Protein AF-A0A9D8B905-F1 (afdb_monomer_lite)

Foldseek 3Di:
DALQVVLVVQCVVVVFDKDKDFDPPVPDDDRRIDIDGDPVCVVVSVVSCVVVVHDDPDDDDD

pLDDT: mean 80.97, std 11.31, range [52.03, 91.19]

Secondary structure (DSSP, 8-state):
--HHHHHHHHHHHTT---EEEEPPTTS--SS-EEEE--GGGHHHHHHHHHHTT---S-----

Radius of gyration: 11.05 Å; chains: 1; bounding box: 28×20×28 Å

Sequence (62 aa):
MSAALRAEKLLKAEGIAVKLVPVPRHLSSDCGICIRFETTDRPKVEAVLSSANMEIQGIHSL

Structure (mmCIF, N/CA/C/O backbone):
data_AF-A0A9D8B905-F1
#
_entry.id   AF-A0A9D8B905-F1
#
loop_
_atom_site.group_PDB
_atom_site.id
_atom_site.type_symbol
_atom_site.label_atom_id
_atom_site.label_alt_id
_atom_site.label_comp_id
_atom_site.label_asym_id
_atom_site.label_entity_id
_atom_site.label_seq_id
_atom_site.pdbx_PDB_ins_code
_atom_site.Cartn_x
_atom_site.Cartn_y
_atom_site.Cartn_z
_atom_site.occupancy
_atom_site.B_iso_or_equiv
_atom_site.auth_seq_id
_atom_site.auth_comp_id
_atom_site.auth_asym_id
_atom_site.auth_atom_id
_atom_site.pdbx_PDB_model_num
ATOM 1 N N . MET A 1 1 ? 19.302 6.511 2.750 1.00 52.31 1 MET A N 1
ATOM 2 C CA . MET A 1 1 ? 18.473 5.663 3.644 1.00 52.31 1 MET A CA 1
ATOM 3 C C . MET A 1 1 ? 17.098 5.492 3.003 1.00 52.31 1 MET A C 1
ATOM 5 O O . MET A 1 1 ? 16.368 6.470 2.876 1.00 52.31 1 MET A O 1
ATOM 9 N N . SER A 1 2 ? 16.799 4.290 2.515 1.00 69.12 2 SER A N 1
ATOM 10 C CA . SER A 1 2 ? 15.774 3.987 1.505 1.00 69.12 2 SER A CA 1
ATOM 11 C C . SER A 1 2 ? 14.363 4.457 1.899 1.00 69.12 2 SER A C 1
ATOM 13 O O . SER A 1 2 ? 13.798 3.980 2.883 1.00 69.12 2 SER A O 1
ATOM 15 N N . ALA A 1 3 ? 13.781 5.392 1.138 1.00 78.88 3 ALA A N 1
ATOM 16 C CA . ALA A 1 3 ? 12.458 5.968 1.411 1.00 78.88 3 ALA A CA 1
ATOM 17 C C . ALA A 1 3 ? 11.338 4.909 1.438 1.00 78.88 3 ALA A C 1
ATOM 19 O O . ALA A 1 3 ? 10.461 4.961 2.296 1.00 78.88 3 ALA A O 1
ATOM 20 N N . ALA A 1 4 ? 11.420 3.882 0.588 1.00 80.88 4 ALA A N 1
ATOM 21 C CA . ALA A 1 4 ? 10.425 2.811 0.533 1.00 80.88 4 ALA A CA 1
ATOM 22 C C . ALA A 1 4 ? 10.335 1.975 1.827 1.00 80.88 4 ALA A C 1
ATOM 24 O O . ALA A 1 4 ? 9.246 1.566 2.207 1.00 80.88 4 ALA A O 1
ATOM 25 N N . LEU A 1 5 ? 11.426 1.777 2.576 1.00 84.50 5 LEU A N 1
ATOM 26 C CA . LEU A 1 5 ? 11.341 1.083 3.873 1.00 84.50 5 LEU A CA 1
ATOM 27 C C . LEU A 1 5 ? 10.587 1.912 4.923 1.00 84.50 5 LEU A C 1
ATOM 29 O O . LEU A 1 5 ? 9.867 1.360 5.754 1.00 84.50 5 LEU A O 1
ATOM 33 N N . ARG A 1 6 ? 10.752 3.241 4.894 1.00 87.00 6 ARG A N 1
ATOM 34 C CA . ARG A 1 6 ? 10.018 4.153 5.784 1.00 87.00 6 ARG A CA 1
ATOM 35 C C . ARG A 1 6 ? 8.534 4.185 5.438 1.00 87.00 6 ARG A C 1
ATOM 37 O O . ARG A 1 6 ? 7.714 4.009 6.333 1.00 87.00 6 ARG A O 1
ATOM 44 N N . ALA A 1 7 ? 8.209 4.333 4.156 1.00 87.19 7 ALA A N 1
ATOM 45 C CA . ALA A 1 7 ? 6.826 4.304 3.697 1.00 87.19 7 ALA A CA 1
ATOM 46 C C . ALA A 1 7 ? 6.164 2.952 4.007 1.00 87.19 7 ALA A C 1
ATOM 48 O O . ALA A 1 7 ? 5.042 2.941 4.492 1.00 87.19 7 ALA A O 1
ATOM 49 N N . GLU A 1 8 ? 6.861 1.819 3.850 1.00 88.88 8 GLU A N 1
ATOM 50 C CA . GLU A 1 8 ? 6.301 0.511 4.213 1.00 88.88 8 GLU A CA 1
ATOM 51 C C . GLU A 1 8 ? 5.891 0.456 5.690 1.00 88.88 8 GLU A C 1
ATOM 53 O O . GLU A 1 8 ? 4.783 0.029 6.005 1.00 88.88 8 GLU A O 1
ATOM 58 N N . LYS A 1 9 ? 6.763 0.909 6.600 1.00 89.44 9 LYS A N 1
ATOM 59 C CA . LYS A 1 9 ? 6.456 0.918 8.035 1.00 89.44 9 LYS A CA 1
ATOM 60 C C . LYS A 1 9 ? 5.256 1.800 8.366 1.00 89.44 9 LYS A C 1
ATOM 62 O O . LYS A 1 9 ? 4.414 1.373 9.148 1.00 89.44 9 LYS A O 1
ATOM 67 N N . LEU A 1 10 ? 5.178 2.993 7.778 1.00 89.62 10 LEU A N 1
ATOM 68 C CA . LEU A 1 10 ? 4.060 3.916 7.991 1.00 89.62 10 LEU A CA 1
ATOM 69 C C . LEU A 1 10 ? 2.744 3.312 7.498 1.00 89.62 10 LEU A C 1
ATOM 71 O O . LEU A 1 10 ? 1.767 3.269 8.232 1.00 89.62 10 LEU A O 1
ATOM 75 N N . LEU A 1 11 ? 2.743 2.764 6.286 1.00 89.94 11 LEU A N 1
ATOM 76 C CA . LEU A 1 11 ? 1.549 2.169 5.694 1.00 89.94 11 LEU A CA 1
ATOM 77 C C . LEU A 1 11 ? 1.101 0.914 6.463 1.00 89.94 11 LEU A C 1
ATOM 79 O O . LEU A 1 11 ? -0.090 0.737 6.705 1.00 89.94 11 LEU A O 1
ATOM 83 N N . LYS A 1 12 ? 2.042 0.082 6.933 1.00 90.62 12 LYS A N 1
ATOM 84 C CA . LYS A 1 12 ? 1.731 -1.056 7.815 1.00 90.62 12 LYS A CA 1
ATOM 85 C C . LYS A 1 12 ? 1.174 -0.622 9.169 1.00 90.62 12 LYS A C 1
ATOM 87 O O . LYS A 1 12 ? 0.303 -1.312 9.689 1.00 90.62 12 LYS A O 1
ATOM 92 N N . ALA A 1 13 ? 1.660 0.483 9.738 1.00 90.50 13 ALA A N 1
ATOM 93 C CA . ALA A 1 13 ? 1.142 1.019 10.998 1.00 90.50 13 ALA A CA 1
ATOM 94 C C . ALA A 1 13 ? -0.332 1.443 10.875 1.00 90.50 13 ALA A C 1
ATOM 96 O O . ALA A 1 13 ? -1.104 1.25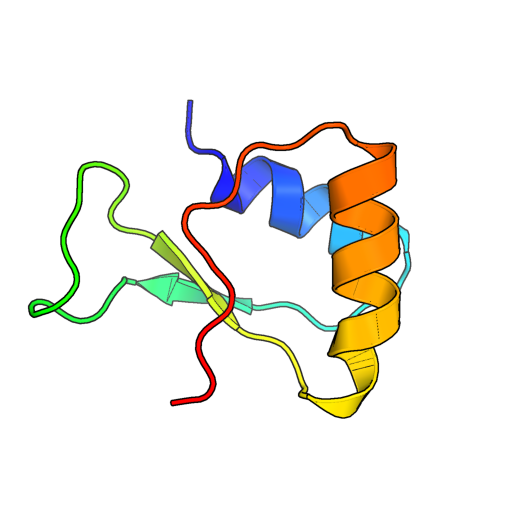1 11.807 1.00 90.50 13 ALA A O 1
ATOM 97 N N . GLU A 1 14 ? -0.731 1.903 9.690 1.00 89.19 14 GLU A N 1
ATOM 98 C CA . GLU A 1 14 ? -2.106 2.289 9.348 1.00 89.19 14 GLU A CA 1
ATOM 99 C C . GLU A 1 14 ? -2.984 1.094 8.920 1.00 89.19 14 GLU A C 1
ATOM 101 O O . GLU A 1 14 ? -4.131 1.262 8.502 1.00 89.19 14 GLU A O 1
ATOM 106 N N . GLY A 1 15 ? -2.457 -0.135 8.995 1.00 89.62 15 GLY A N 1
ATOM 107 C CA . GLY A 1 15 ? -3.168 -1.354 8.607 1.00 89.62 15 GLY A CA 1
ATOM 108 C C . GLY A 1 15 ? -3.314 -1.548 7.094 1.00 89.62 15 GLY A C 1
ATOM 109 O O . GLY A 1 15 ? -4.137 -2.353 6.660 1.00 89.62 15 GLY A O 1
ATOM 110 N N . ILE A 1 16 ? -2.533 -0.832 6.280 1.00 90.25 16 ILE A N 1
ATOM 111 C CA . ILE A 1 16 ? -2.560 -0.942 4.819 1.00 90.25 16 ILE A CA 1
ATOM 112 C C . ILE A 1 16 ? -1.663 -2.104 4.381 1.00 90.25 16 ILE A C 1
ATOM 114 O O . ILE A 1 16 ? -0.493 -2.206 4.767 1.00 90.25 16 ILE A O 1
ATOM 118 N N . ALA A 1 17 ? -2.200 -2.984 3.536 1.00 88.75 17 ALA A N 1
ATOM 119 C CA . ALA A 1 17 ? -1.464 -4.126 3.013 1.00 88.75 17 ALA A CA 1
ATOM 120 C C . ALA A 1 17 ? -0.466 -3.682 1.930 1.00 88.75 17 ALA A C 1
ATOM 122 O O . ALA A 1 17 ? -0.811 -3.499 0.764 1.00 88.75 17 ALA A O 1
ATOM 123 N N . VAL A 1 18 ? 0.799 -3.537 2.323 1.00 90.69 18 VAL A N 1
ATOM 124 C CA . VAL A 1 18 ? 1.904 -3.147 1.439 1.00 90.69 18 VAL A CA 1
ATOM 125 C C . VAL A 1 18 ? 2.967 -4.235 1.339 1.00 90.69 18 VAL A C 1
ATOM 127 O O . VAL A 1 18 ? 3.292 -4.906 2.323 1.00 90.69 18 VAL A O 1
ATOM 130 N N . LYS A 1 19 ? 3.556 -4.389 0.150 1.00 87.94 19 LYS A N 1
ATOM 131 C CA . LYS A 1 19 ? 4.699 -5.278 -0.097 1.00 87.94 19 LYS A CA 1
ATOM 132 C C . LYS A 1 19 ? 5.843 -4.523 -0.756 1.00 87.94 19 LYS A C 1
ATOM 134 O O . LYS A 1 19 ? 5.652 -3.910 -1.804 1.00 87.94 19 LYS A O 1
ATOM 139 N N . LEU A 1 20 ? 7.039 -4.623 -0.181 1.00 86.50 20 LEU A N 1
ATOM 140 C CA . LEU A 1 20 ? 8.261 -4.210 -0.859 1.00 86.50 20 LEU A CA 1
ATOM 141 C C . LEU A 1 20 ? 8.531 -5.150 -2.038 1.00 86.50 20 LEU A C 1
ATOM 143 O O . LEU A 1 20 ? 8.577 -6.370 -1.872 1.00 86.50 20 LEU A O 1
ATOM 147 N N . VAL A 1 21 ? 8.733 -4.583 -3.219 1.00 84.00 21 VAL A N 1
ATOM 148 C CA . VAL A 1 21 ? 9.128 -5.316 -4.422 1.00 84.00 21 VAL A CA 1
ATOM 149 C C . VAL A 1 21 ? 10.341 -4.634 -5.054 1.00 84.00 21 VAL A C 1
ATOM 151 O O . VAL A 1 21 ? 10.448 -3.405 -4.996 1.00 84.00 21 VAL A O 1
ATOM 154 N N . PRO A 1 22 ? 11.281 -5.393 -5.639 1.00 78.06 22 PRO A N 1
ATOM 155 C CA . PRO A 1 22 ? 12.372 -4.792 -6.392 1.00 78.06 22 PRO A CA 1
ATOM 156 C C . PRO A 1 22 ? 11.797 -4.020 -7.583 1.00 78.06 22 PRO A C 1
ATOM 158 O O . PRO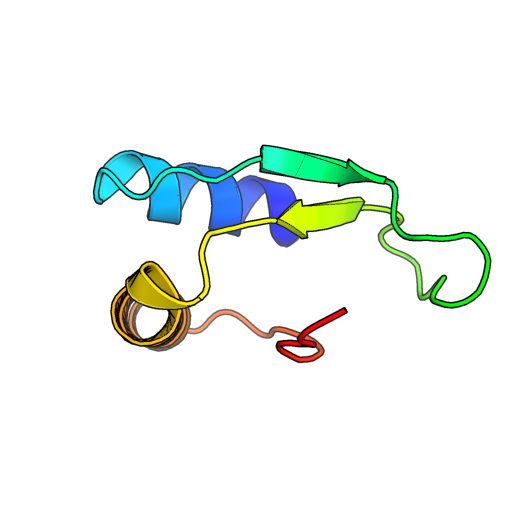 A 1 22 ? 10.876 -4.496 -8.253 1.00 78.06 22 PRO A O 1
ATOM 161 N N . VAL A 1 23 ? 12.326 -2.822 -7.834 1.00 71.50 23 VAL A N 1
ATOM 162 C CA . VAL A 1 23 ? 11.914 -2.022 -8.991 1.00 71.50 23 VAL A CA 1
ATOM 163 C C . VAL A 1 23 ? 12.234 -2.797 -10.279 1.00 71.50 23 VAL A C 1
ATOM 165 O O . VAL A 1 23 ? 13.305 -3.409 -10.375 1.00 71.50 23 VAL A O 1
ATOM 168 N N . PRO A 1 24 ? 11.339 -2.814 -11.283 1.00 66.06 24 PRO A N 1
ATOM 169 C CA . PRO A 1 24 ? 11.659 -3.390 -12.581 1.00 66.06 24 PRO A CA 1
ATOM 170 C C . PRO A 1 24 ? 12.921 -2.736 -13.153 1.00 66.06 24 PRO A C 1
ATOM 172 O O . PRO A 1 24 ? 13.082 -1.521 -13.061 1.00 66.06 24 PRO A O 1
ATOM 175 N N . ARG A 1 25 ? 13.789 -3.523 -13.805 1.00 62.44 25 ARG A N 1
ATOM 176 C CA . ARG A 1 25 ? 15.066 -3.062 -14.399 1.00 62.44 25 ARG A CA 1
ATOM 177 C C . ARG A 1 25 ? 14.945 -1.830 -15.312 1.00 62.44 25 ARG A C 1
ATOM 179 O O . ARG A 1 25 ? 15.943 -1.155 -15.528 1.00 62.44 25 ARG A O 1
ATOM 186 N N . HIS A 1 26 ? 13.749 -1.545 -15.826 1.00 62.09 26 HIS A N 1
ATOM 187 C CA . HIS A 1 26 ? 13.440 -0.407 -16.694 1.00 62.09 26 HIS A CA 1
ATOM 188 C C . HIS A 1 26 ? 13.141 0.916 -15.954 1.00 62.09 26 HIS A C 1
ATOM 190 O O . HIS A 1 26 ? 13.094 1.958 -16.594 1.00 62.09 26 HIS A O 1
ATOM 196 N N . LEU A 1 27 ? 12.928 0.889 -14.632 1.00 62.41 27 LEU A N 1
ATOM 197 C CA . LEU A 1 27 ? 12.517 2.029 -13.789 1.00 62.41 27 LEU A CA 1
ATOM 198 C C . LEU A 1 27 ? 13.600 2.411 -12.754 1.00 62.41 27 LEU A C 1
ATOM 200 O O . LEU A 1 27 ? 13.320 3.044 -11.738 1.00 62.41 27 LEU A O 1
ATOM 204 N N . SER A 1 28 ? 14.845 1.984 -12.979 1.00 52.78 28 SER A N 1
ATOM 205 C CA . SER A 1 28 ? 15.947 2.125 -12.022 1.00 52.78 28 SER A CA 1
ATOM 206 C C . SER A 1 28 ? 16.424 3.576 -11.873 1.00 52.78 28 SER A C 1
ATOM 208 O O . SER A 1 28 ? 17.303 4.021 -12.605 1.00 52.78 28 SER A O 1
ATOM 210 N N . SER A 1 29 ? 15.916 4.275 -10.858 1.00 52.03 29 SER A N 1
ATOM 211 C CA . SER A 1 29 ? 16.536 5.480 -10.291 1.00 52.03 29 SER A CA 1
ATOM 212 C C . SER A 1 29 ? 16.956 5.195 -8.850 1.00 52.03 29 SER A C 1
ATOM 214 O O . SER A 1 29 ? 16.111 5.122 -7.965 1.00 52.03 29 SER A O 1
ATOM 216 N N . ASP A 1 30 ? 18.260 4.974 -8.662 1.00 55.59 30 ASP A N 1
ATOM 217 C CA . ASP A 1 30 ? 19.090 4.946 -7.437 1.00 55.59 30 ASP A CA 1
ATOM 218 C C . ASP A 1 30 ? 18.656 4.102 -6.206 1.00 55.59 30 ASP A C 1
ATOM 220 O O . ASP A 1 30 ? 19.501 3.538 -5.520 1.00 55.59 30 ASP A O 1
ATOM 224 N N . CYS A 1 31 ? 17.364 3.924 -5.914 1.00 58.06 31 CYS A N 1
ATOM 225 C CA . CYS A 1 31 ? 16.879 3.269 -4.692 1.00 58.06 31 CYS A CA 1
ATOM 226 C C . CYS A 1 31 ? 16.445 1.801 -4.849 1.00 58.06 31 CYS A C 1
ATOM 228 O O . CYS A 1 31 ? 16.252 1.143 -3.833 1.00 58.06 31 CYS A O 1
ATOM 230 N N . GLY A 1 32 ? 16.287 1.259 -6.062 1.00 71.06 32 GLY A N 1
ATOM 231 C CA . GLY A 1 32 ? 16.113 -0.186 -6.319 1.00 71.06 32 GLY A CA 1
ATOM 232 C C . GLY A 1 32 ? 14.837 -0.873 -5.786 1.00 71.06 32 GLY A C 1
ATOM 233 O O . GLY A 1 32 ? 14.601 -2.038 -6.111 1.00 71.06 32 GLY A O 1
ATOM 234 N N . ILE A 1 33 ? 14.007 -0.195 -4.987 1.00 76.31 33 ILE A N 1
ATOM 235 C CA . ILE A 1 33 ? 12.834 -0.776 -4.316 1.00 76.31 33 ILE A CA 1
ATOM 236 C C . ILE A 1 33 ? 11.591 0.107 -4.448 1.00 76.31 33 ILE A C 1
ATOM 238 O O . ILE A 1 33 ? 11.653 1.326 -4.286 1.00 76.31 33 ILE A O 1
ATOM 242 N N . CYS A 1 34 ? 10.450 -0.536 -4.681 1.00 84.69 34 CYS A N 1
ATOM 243 C CA . CYS A 1 34 ? 9.128 0.079 -4.744 1.00 84.69 34 CYS A CA 1
ATOM 244 C C . CYS A 1 34 ? 8.176 -0.601 -3.757 1.00 84.69 34 CYS A C 1
ATOM 246 O O . CYS A 1 34 ? 8.416 -1.721 -3.302 1.00 84.69 34 CYS A O 1
ATOM 248 N N . ILE A 1 35 ? 7.073 0.074 -3.442 1.00 87.38 35 ILE A N 1
ATOM 249 C CA . ILE A 1 35 ? 5.997 -0.492 -2.631 1.00 87.38 35 ILE A CA 1
ATOM 250 C C . ILE A 1 35 ? 4.825 -0.803 -3.546 1.00 87.38 35 ILE A C 1
ATOM 252 O O . ILE A 1 35 ? 4.352 0.069 -4.271 1.00 87.38 35 ILE A O 1
ATOM 256 N N . ARG A 1 36 ? 4.345 -2.041 -3.480 1.00 87.81 36 ARG A N 1
ATOM 257 C CA . ARG A 1 36 ? 3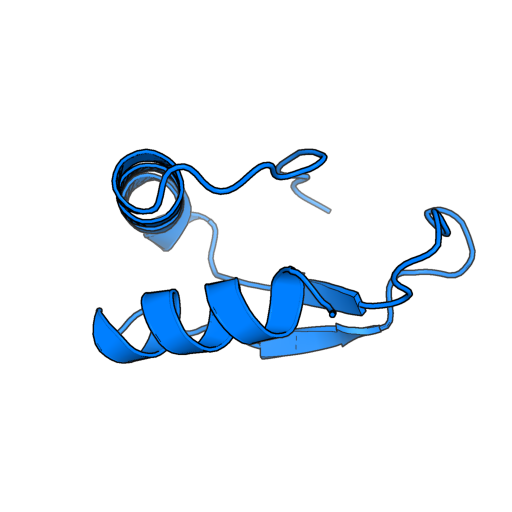.108 -2.468 -4.121 1.00 87.81 36 ARG A CA 1
ATOM 258 C C . ARG A 1 36 ? 1.985 -2.505 -3.091 1.00 87.81 36 ARG A C 1
ATOM 260 O O . ARG A 1 36 ? 2.165 -3.055 -2.004 1.00 87.81 36 ARG A O 1
ATOM 267 N N . PHE A 1 37 ? 0.846 -1.939 -3.459 1.00 89.75 37 PHE A N 1
ATOM 268 C CA . PHE A 1 37 ? -0.385 -1.891 -2.676 1.00 89.75 37 PHE A CA 1
ATOM 269 C C . PHE A 1 37 ? -1.590 -1.981 -3.615 1.00 89.75 37 PHE A C 1
ATOM 271 O O . PHE A 1 37 ? -1.446 -1.812 -4.827 1.00 89.75 37 PHE A O 1
ATOM 278 N N . GLU A 1 38 ? -2.762 -2.262 -3.057 1.00 89.06 38 GLU A N 1
ATOM 279 C CA . GLU A 1 38 ? -4.011 -2.316 -3.815 1.00 89.06 38 GLU A CA 1
ATOM 280 C C . GLU A 1 38 ? -4.483 -0.911 -4.199 1.00 89.06 38 GLU A C 1
ATOM 282 O O . GLU A 1 38 ? -4.437 0.016 -3.393 1.00 89.06 38 GLU A O 1
ATOM 287 N N . THR A 1 39 ? -5.017 -0.740 -5.410 1.00 86.19 39 THR A N 1
ATOM 288 C CA . THR A 1 39 ? -5.541 0.560 -5.867 1.00 86.19 39 THR A CA 1
ATOM 289 C C . THR A 1 39 ? -6.628 1.111 -4.937 1.00 86.19 39 THR A C 1
ATOM 291 O O . THR A 1 39 ? -6.736 2.324 -4.777 1.00 86.19 39 THR A O 1
ATOM 294 N N . THR A 1 40 ? -7.383 0.240 -4.263 1.00 89.19 40 THR A N 1
ATOM 295 C CA . THR A 1 40 ? -8.392 0.606 -3.255 1.00 89.19 40 THR A CA 1
ATOM 296 C C . THR A 1 40 ? -7.797 1.345 -2.052 1.00 89.19 40 THR A C 1
ATOM 298 O O . THR A 1 40 ? -8.460 2.195 -1.462 1.00 89.19 40 THR A O 1
ATOM 301 N N . ASP A 1 41 ? -6.537 1.073 -1.708 1.00 89.94 41 ASP A N 1
ATOM 302 C CA . ASP A 1 41 ? -5.829 1.733 -0.610 1.00 89.94 41 ASP A CA 1
ATOM 303 C C . ASP A 1 41 ? -5.097 3.006 -1.047 1.00 89.94 41 ASP A C 1
ATOM 305 O O . ASP A 1 41 ? -4.594 3.736 -0.194 1.00 89.94 41 ASP A O 1
ATOM 309 N N . ARG A 1 42 ? -5.077 3.329 -2.349 1.00 88.94 42 ARG A N 1
ATOM 310 C CA . ARG A 1 42 ? -4.471 4.559 -2.882 1.00 88.94 42 ARG A CA 1
ATOM 311 C C . ARG A 1 42 ? -4.816 5.825 -2.080 1.00 88.94 42 ARG A C 1
ATOM 313 O O . ARG A 1 42 ? -3.871 6.500 -1.677 1.00 88.94 42 ARG A O 1
ATOM 320 N N . PRO A 1 43 ? -6.093 6.155 -1.799 1.00 90.56 43 PRO A N 1
ATOM 321 C CA . PRO A 1 43 ? -6.418 7.369 -1.047 1.00 90.56 43 PRO A CA 1
ATOM 322 C C . PRO A 1 43 ? -5.818 7.375 0.365 1.00 90.56 43 PRO A C 1
ATOM 324 O O . PRO A 1 43 ? -5.394 8.423 0.846 1.00 90.56 43 PRO A O 1
ATOM 327 N N . LYS A 1 44 ? -5.727 6.211 1.022 1.00 90.81 44 LYS A N 1
ATOM 328 C CA . LYS A 1 44 ? -5.077 6.098 2.334 1.00 90.81 44 LYS A CA 1
ATOM 329 C C . LYS A 1 44 ? -3.567 6.264 2.213 1.00 90.81 44 LYS A C 1
ATOM 331 O O . LYS A 1 44 ? -2.971 6.998 2.989 1.00 90.81 44 LYS A O 1
ATOM 336 N N . VAL A 1 45 ? -2.955 5.615 1.225 1.00 90.25 45 VAL A N 1
ATOM 337 C CA . VAL A 1 45 ? -1.515 5.710 0.965 1.00 90.25 45 VAL A CA 1
ATOM 338 C C . VAL A 1 45 ? -1.114 7.160 0.704 1.00 90.25 45 VAL A C 1
ATOM 340 O O . VAL A 1 45 ? -0.170 7.644 1.322 1.00 90.25 45 VAL A O 1
ATOM 343 N N . GLU A 1 46 ? -1.852 7.874 -0.149 1.00 89.12 46 GLU A N 1
ATOM 344 C CA . GLU A 1 46 ? -1.617 9.296 -0.417 1.00 89.12 46 GLU A CA 1
ATOM 345 C C . GLU A 1 46 ? -1.726 10.133 0.864 1.00 89.12 46 GLU A C 1
ATOM 347 O O . GLU A 1 46 ? -0.807 10.890 1.165 1.00 89.12 46 GLU A O 1
ATOM 352 N N . ALA A 1 47 ? -2.774 9.937 1.672 1.00 91.19 47 ALA A N 1
ATOM 353 C CA . ALA A 1 47 ? -2.945 10.662 2.931 1.00 91.19 47 ALA A CA 1
AT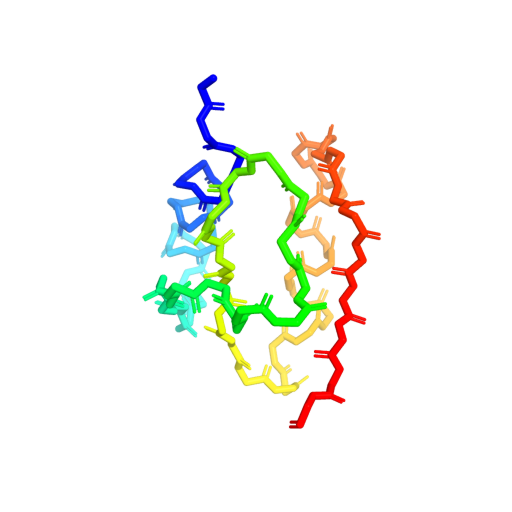OM 354 C C . ALA A 1 47 ? -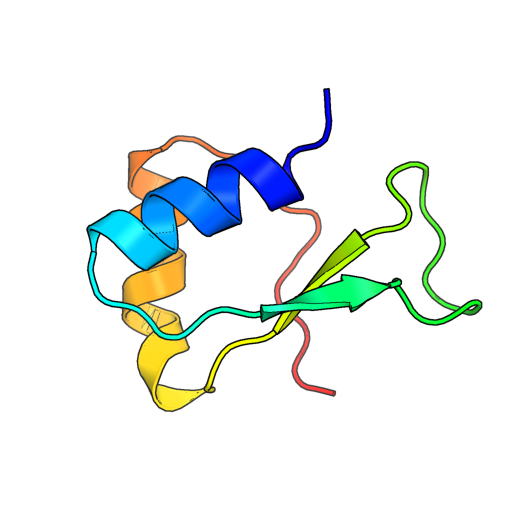1.776 10.444 3.909 1.00 91.19 47 ALA A C 1
ATOM 356 O O . ALA A 1 47 ? -1.259 11.402 4.486 1.00 91.19 47 ALA A O 1
ATOM 357 N N . VAL A 1 48 ? -1.320 9.199 4.061 1.00 90.31 48 VAL A N 1
ATOM 358 C CA . VAL A 1 48 ? -0.209 8.843 4.957 1.00 90.31 48 VAL A CA 1
ATOM 359 C C . VAL A 1 48 ? 1.107 9.441 4.469 1.00 90.31 48 VAL A C 1
ATOM 361 O O . VAL A 1 48 ? 1.858 10.012 5.258 1.00 90.31 48 VAL A O 1
ATOM 364 N N . LEU A 1 49 ? 1.389 9.352 3.167 1.00 87.56 49 LEU A N 1
ATOM 365 C CA . LEU A 1 49 ? 2.612 9.898 2.576 1.00 87.56 49 LEU A CA 1
ATOM 366 C C . LEU A 1 49 ? 2.650 11.428 2.653 1.00 87.56 49 LEU A C 1
ATOM 368 O O . LEU A 1 49 ? 3.693 11.990 2.995 1.00 87.56 49 LEU A O 1
ATOM 372 N N . SER A 1 50 ? 1.517 12.092 2.402 1.00 88.88 50 SER A N 1
ATOM 373 C CA . SER A 1 50 ? 1.374 13.540 2.571 1.00 88.88 50 SER A CA 1
ATOM 374 C C . SER A 1 50 ? 1.539 13.957 4.030 1.00 88.88 50 SER A C 1
ATOM 376 O O . SER A 1 50 ? 2.296 14.881 4.308 1.00 88.88 50 SER A O 1
ATOM 378 N N . SER A 1 51 ? 0.907 13.250 4.974 1.00 89.69 51 SER A N 1
ATOM 379 C CA . SER A 1 51 ? 1.049 13.538 6.409 1.00 89.69 51 SER A CA 1
ATOM 380 C C . SER A 1 51 ? 2.475 13.313 6.916 1.00 89.69 51 SER A C 1
ATOM 382 O O . SER A 1 51 ? 2.903 13.976 7.858 1.00 89.69 51 SER A O 1
ATOM 384 N N . ALA A 1 52 ? 3.210 12.379 6.314 1.00 86.75 52 ALA A N 1
ATOM 385 C CA . ALA A 1 52 ? 4.603 12.099 6.639 1.00 86.75 52 ALA A CA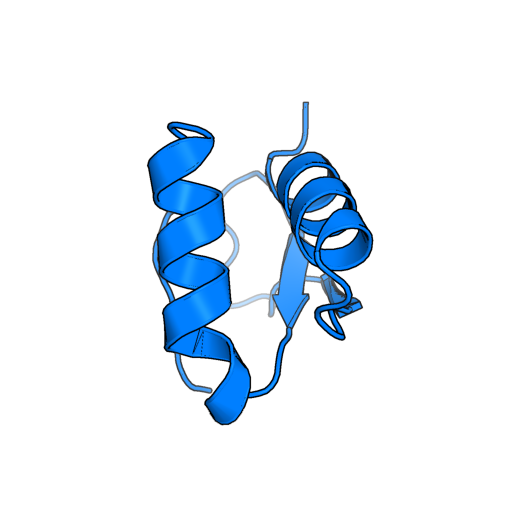 1
ATOM 386 C C . ALA A 1 52 ? 5.599 12.998 5.882 1.00 86.75 52 ALA A C 1
ATOM 388 O O . ALA A 1 52 ? 6.809 12.822 6.041 1.00 86.75 52 ALA A O 1
ATOM 389 N N . ASN A 1 53 ? 5.109 13.936 5.060 1.00 85.94 53 ASN A N 1
ATOM 390 C CA . ASN A 1 53 ? 5.910 14.848 4.243 1.00 85.94 53 ASN A CA 1
ATOM 391 C C . ASN A 1 53 ? 6.974 14.112 3.398 1.00 85.94 53 ASN A C 1
ATOM 393 O O . ASN A 1 53 ? 8.095 14.591 3.220 1.00 85.94 53 ASN A O 1
ATOM 397 N N . MET A 1 54 ? 6.635 12.907 2.925 1.00 83.31 54 MET A N 1
ATOM 398 C CA . MET A 1 54 ? 7.559 12.035 2.205 1.00 83.31 54 MET A CA 1
ATOM 399 C C . MET A 1 54 ? 7.613 12.381 0.721 1.00 83.31 54 MET A C 1
ATOM 401 O O . MET A 1 54 ? 6.605 12.332 0.020 1.00 83.31 54 MET A O 1
ATOM 405 N N . GLU A 1 55 ? 8.820 12.631 0.221 1.00 74.25 55 GLU A N 1
ATOM 406 C CA . GLU A 1 55 ? 9.068 12.777 -1.210 1.00 74.25 55 GLU A CA 1
ATOM 407 C C . GLU A 1 55 ? 8.996 11.405 -1.894 1.00 74.25 55 GLU A C 1
ATOM 409 O O . GLU A 1 55 ? 9.874 10.551 -1.731 1.00 74.25 55 GLU A O 1
ATOM 414 N N . ILE A 1 56 ? 7.925 11.183 -2.655 1.00 79.75 56 ILE A N 1
ATOM 415 C CA . ILE A 1 56 ? 7.788 10.037 -3.554 1.00 79.75 56 ILE A CA 1
ATOM 416 C C . ILE A 1 56 ? 8.044 10.472 -4.996 1.00 79.75 56 ILE A C 1
ATOM 418 O O . ILE A 1 56 ? 7.681 11.572 -5.397 1.00 79.75 56 ILE A O 1
ATOM 422 N N . GLN A 1 57 ? 8.651 9.591 -5.792 1.00 76.00 57 GLN A N 1
ATOM 423 C CA . GLN A 1 57 ? 8.863 9.838 -7.226 1.00 76.00 57 GLN A CA 1
ATOM 424 C C . GLN A 1 57 ? 7.545 9.827 -8.017 1.00 76.00 57 GLN A C 1
ATOM 426 O O . GLN A 1 57 ? 7.430 10.486 -9.044 1.00 76.00 57 GLN A O 1
ATOM 431 N N . GLY A 1 58 ? 6.547 9.090 -7.529 1.00 77.81 58 GLY A N 1
ATOM 432 C CA . GLY A 1 58 ? 5.233 8.983 -8.148 1.00 77.81 58 GLY A CA 1
ATOM 433 C C . GLY A 1 58 ? 4.525 7.693 -7.750 1.00 77.81 58 GLY A C 1
ATOM 434 O O . GLY A 1 58 ? 5.135 6.772 -7.202 1.00 77.81 58 GLY A O 1
ATOM 435 N N . ILE A 1 59 ? 3.223 7.633 -8.026 1.00 82.56 59 ILE A N 1
ATOM 436 C CA . ILE A 1 59 ? 2.412 6.419 -7.920 1.00 82.56 59 ILE A CA 1
ATOM 437 C C . ILE A 1 59 ? 2.076 5.992 -9.345 1.00 82.56 59 ILE A C 1
ATOM 439 O O . ILE A 1 59 ? 1.436 6.741 -10.081 1.00 82.56 59 ILE A O 1
ATOM 443 N N . HIS A 1 60 ? 2.505 4.793 -9.729 1.00 79.94 60 HIS A N 1
ATOM 444 C CA . HIS A 1 60 ? 2.243 4.232 -11.049 1.00 79.94 60 HIS A CA 1
ATOM 445 C C . HIS A 1 60 ? 1.362 2.993 -10.909 1.00 79.94 60 HIS A C 1
ATOM 447 O O . HIS A 1 60 ? 1.718 2.054 -10.195 1.00 79.94 60 HIS A O 1
ATOM 453 N N . SER A 1 61 ? 0.225 2.985 -11.598 1.00 72.81 61 SER A N 1
ATOM 454 C CA . SER A 1 61 ? -0.567 1.780 -11.840 1.00 72.81 61 SER A CA 1
ATOM 455 C C . SER A 1 61 ? 0.097 1.005 -12.981 1.00 72.81 61 SER A C 1
ATOM 457 O O . SER A 1 61 ? 0.051 1.450 -14.127 1.00 72.81 61 SER A O 1
ATOM 459 N N . LEU A 1 62 ? 0.763 -0.103 -12.648 1.00 65.69 62 LEU A N 1
ATOM 460 C CA . LEU A 1 62 ? 1.298 -1.080 -13.605 1.00 65.69 62 LEU A CA 1
ATOM 461 C C . LEU A 1 62 ? 0.305 -2.222 -13.820 1.00 65.69 62 LEU A C 1
ATOM 463 O O . LEU A 1 62 ? -0.339 -2.617 -12.819 1.00 65.69 62 LEU A O 1
#